Protein AF-A0A9W8ZJC2-F1 (afdb_monomer_lite)

Foldseek 3Di:
DCPCVDDPPDDPLVVLLVVVCVVCPPPPDDDDPPCLVCVLSVCVNVVPAAAEAEDDDQQVQLVVCCVVVVDDSVRSSCVVVVSVVVCVVRPDPPRYDYHHLVVAQPVVCVSVVHDRDPDGGDDPDDPVNVVVVVVVVVVVVVVVVVVVVVVVVVVVVVVVVPDDD

Radius of gyration: 24.61 Å; chains: 1; bounding box: 52×45×77 Å

pLDDT: mean 88.49, std 11.76, range [38.16, 98.19]

InterPro domains:
  IPR027417 P-loop containing nucleoside triphosphate hydrolase [G3DSA:3.40.50.300] (7-69)
  IPR027417 P-loop containing nucleoside triphosphate hydrolase [G3DSA:3.40.50.300] (70-149)
  IPR027417 P-loop containing nucleoside triphosphate hydrolase [SSF52540] (20-135)
  IPR040632 Sulfotransferase, S. mansonii-type [PF17784] (20-67)
  IPR040632 Sulfotransferase, S. mansonii-type [PF17784] (76-130)

Sequence (165 aa):
MLTNWPSSATRDKVIVSCIIKQQLDGYVGATDVPVHRIVEELLDVSPNSKVICTLHDPKLWAKSMQVIAGYGRGTAIEHHDGHIEYLERVVPEGQLSFFDVKDGWEPLCKILGKEVPDLPFPRANDSKAMEELAQKIVVKRLKRWGVIVAGLAVGIALFLRTSPI

Secondary structure (DSSP, 8-state):
--TTSPPGGG--HHHHHHHHHHHTTT-S---STTGGG-HHHHHHH-TT--EEEEE--HHHHHHHHHHHH---HHHHHHHHHHHHHHHHHHSPTTTEEEEEGGG-HHHHHHHHT-PPPSSPPP--S-HHHHHHHHHHHHHHHHHHHHHHHHHHHHHHHHHHHH---

Structure (mmCIF, N/CA/C/O backbone):
data_AF-A0A9W8ZJC2-F1
#
_entry.id   AF-A0A9W8ZJC2-F1
#
loop_
_atom_site.group_PDB
_atom_site.id
_atom_site.type_symbol
_atom_site.label_atom_id
_atom_site.label_alt_id
_atom_site.label_comp_id
_atom_site.label_asym_id
_atom_site.label_entity_id
_atom_site.label_seq_id
_atom_site.pdbx_PDB_ins_code
_atom_site.Cartn_x
_atom_site.Cartn_y
_atom_site.Cartn_z
_atom_site.occupancy
_atom_site.B_iso_or_equiv
_atom_site.auth_seq_id
_atom_site.auth_comp_id
_atom_site.auth_asym_id
_atom_site.auth_atom_id
_atom_site.pdbx_PDB_model_num
ATOM 1 N N . MET A 1 1 ? 10.896 14.591 -4.056 1.00 38.16 1 MET A N 1
ATOM 2 C CA . MET A 1 1 ? 9.855 15.600 -4.360 1.00 38.16 1 MET A CA 1
ATOM 3 C C . MET A 1 1 ? 8.555 15.369 -3.562 1.00 38.16 1 MET A C 1
ATOM 5 O O . MET A 1 1 ? 7.486 15.596 -4.093 1.00 38.16 1 MET A O 1
ATOM 9 N N . LEU A 1 2 ? 8.637 14.973 -2.277 1.00 42.97 2 LEU A N 1
ATOM 10 C CA . LEU A 1 2 ? 7.519 14.980 -1.301 1.00 42.97 2 LEU A CA 1
ATOM 11 C C . LEU A 1 2 ? 8.018 15.155 0.154 1.00 42.97 2 LEU A C 1
ATOM 13 O O . LEU A 1 2 ? 7.264 14.977 1.099 1.00 42.97 2 LEU A O 1
ATOM 17 N N . THR A 1 3 ? 9.296 15.484 0.364 1.00 46.03 3 THR A N 1
ATOM 18 C CA . THR A 1 3 ? 9.900 15.556 1.708 1.00 46.03 3 THR A CA 1
ATOM 19 C C . THR A 1 3 ? 9.348 16.699 2.564 1.00 46.03 3 THR A C 1
ATOM 21 O O . THR A 1 3 ? 9.472 16.637 3.777 1.00 46.03 3 THR A O 1
ATOM 24 N N . ASN A 1 4 ? 8.696 17.690 1.939 1.00 52.38 4 ASN A N 1
ATOM 25 C CA . ASN A 1 4 ? 8.120 18.873 2.588 1.00 52.38 4 ASN A CA 1
ATOM 26 C C . ASN A 1 4 ? 6.640 19.089 2.206 1.00 52.38 4 ASN A C 1
ATOM 28 O O . ASN A 1 4 ? 6.199 20.226 2.055 1.00 52.38 4 ASN A O 1
ATOM 32 N N . TRP A 1 5 ? 5.884 18.015 1.976 1.00 52.44 5 TRP A N 1
ATOM 33 C CA . TRP A 1 5 ? 4.460 18.098 1.643 1.00 52.44 5 TRP A CA 1
ATOM 34 C C . TRP A 1 5 ? 3.591 18.131 2.911 1.00 52.44 5 TRP A C 1
ATOM 36 O O . TRP A 1 5 ? 3.567 17.144 3.641 1.00 52.44 5 TRP A O 1
ATOM 46 N N . PRO A 1 6 ? 2.816 19.211 3.114 1.00 52.47 6 PRO A N 1
ATOM 47 C CA . PRO A 1 6 ? 3.234 20.474 3.727 1.00 52.47 6 PRO A CA 1
ATOM 48 C C . PRO A 1 6 ? 3.456 20.389 5.254 1.00 52.47 6 PRO A C 1
ATOM 50 O O . PRO A 1 6 ? 2.863 19.570 5.953 1.00 52.47 6 PRO A O 1
ATOM 53 N N . SER A 1 7 ? 4.294 21.291 5.781 1.00 54.41 7 SER A N 1
ATOM 54 C CA . SER A 1 7 ? 4.608 21.420 7.210 1.00 54.41 7 SER A CA 1
ATOM 55 C C . SER A 1 7 ? 3.407 21.882 8.052 1.00 54.41 7 SER A C 1
ATOM 57 O O . SER A 1 7 ? 2.542 22.635 7.609 1.00 54.41 7 SER A O 1
ATOM 59 N N . SER A 1 8 ? 3.368 21.436 9.309 1.00 54.38 8 SER A N 1
ATOM 60 C CA . SER A 1 8 ? 2.259 21.578 10.268 1.00 54.38 8 SER A CA 1
ATOM 61 C C . SER A 1 8 ? 1.864 23.013 10.655 1.00 54.38 8 SER A C 1
ATOM 63 O O . SER A 1 8 ? 0.860 23.193 11.339 1.00 54.38 8 SER A O 1
ATOM 65 N N . ALA A 1 9 ? 2.604 24.038 10.228 1.00 53.94 9 ALA A N 1
ATOM 66 C CA . ALA A 1 9 ? 2.472 25.398 10.753 1.00 53.94 9 ALA A CA 1
ATOM 67 C C . ALA A 1 9 ? 1.432 26.285 10.035 1.00 53.94 9 ALA A C 1
ATOM 69 O O . ALA A 1 9 ? 1.175 27.401 10.480 1.00 53.94 9 ALA A O 1
ATOM 70 N N . THR A 1 10 ? 0.816 25.837 8.934 1.00 54.31 10 THR A N 1
ATOM 71 C CA . THR A 1 10 ? -0.219 26.624 8.222 1.00 54.31 10 THR A CA 1
ATOM 72 C C . THR A 1 10 ? -1.205 25.701 7.503 1.00 54.31 10 THR A C 1
ATOM 74 O O . THR A 1 10 ? -1.382 25.743 6.289 1.00 54.31 10 THR A O 1
ATOM 77 N N . ARG A 1 11 ? -1.785 24.757 8.249 1.00 64.75 11 ARG A N 1
ATOM 78 C CA . ARG A 1 11 ? -2.695 23.749 7.704 1.00 64.75 11 ARG A CA 1
ATOM 79 C C . ARG A 1 11 ? -4.106 24.333 7.614 1.00 64.75 11 ARG A C 1
ATOM 81 O O . ARG A 1 11 ? -4.843 24.301 8.596 1.00 64.75 11 ARG A O 1
ATOM 88 N N . ASP A 1 12 ? -4.526 24.762 6.429 1.00 72.81 12 ASP A N 1
ATOM 89 C CA . ASP A 1 12 ? -5.958 24.854 6.137 1.00 72.81 12 ASP A CA 1
ATOM 90 C C . ASP A 1 12 ? -6.488 23.425 5.990 1.00 72.81 12 ASP A C 1
ATOM 92 O O . ASP A 1 12 ? -6.598 22.880 4.889 1.00 72.81 12 ASP A O 1
ATOM 96 N N . LYS A 1 13 ? -6.788 22.780 7.129 1.00 76.75 13 LYS A N 1
ATOM 97 C CA . LYS A 1 13 ? -7.372 21.427 7.192 1.00 76.75 13 LYS A CA 1
ATOM 98 C C . LYS A 1 13 ? -8.567 21.283 6.247 1.00 76.75 13 LYS A C 1
ATOM 100 O O . LYS A 1 13 ? -8.783 20.210 5.690 1.00 76.75 13 LYS A O 1
ATOM 105 N N . VAL A 1 14 ? -9.295 22.378 6.031 1.00 82.69 14 VAL A N 1
ATOM 106 C CA . VAL A 1 14 ? -10.407 22.486 5.082 1.00 82.69 14 VAL A CA 1
ATOM 107 C C . VAL A 1 14 ? -9.965 22.197 3.644 1.00 82.69 14 VAL A C 1
ATOM 109 O O . VAL A 1 14 ? -10.593 21.376 2.981 1.00 82.69 14 VAL A O 1
ATOM 112 N N . ILE A 1 15 ? -8.876 22.812 3.165 1.00 86.19 15 ILE A N 1
ATOM 113 C CA . ILE A 1 15 ? -8.374 22.619 1.795 1.00 86.19 15 ILE A CA 1
ATOM 114 C C . ILE A 1 15 ? -7.887 21.183 1.611 1.00 86.19 15 ILE A C 1
ATOM 116 O O . ILE A 1 15 ? -8.274 20.526 0.647 1.00 86.19 15 ILE A O 1
ATOM 120 N N . VAL A 1 16 ? -7.089 20.670 2.553 1.00 85.81 16 VAL A N 1
ATOM 121 C CA . VAL A 1 16 ? -6.566 19.294 2.485 1.00 85.81 16 VAL A CA 1
ATOM 122 C C . VAL A 1 16 ? -7.708 18.281 2.473 1.00 85.81 16 VAL A C 1
ATOM 124 O O . VAL A 1 16 ? -7.748 17.412 1.606 1.00 85.81 16 VAL A O 1
ATOM 127 N N . SER A 1 17 ? -8.684 18.442 3.367 1.00 89.75 17 SER A N 1
ATOM 128 C CA . SER A 1 17 ? -9.867 17.578 3.413 1.00 89.75 17 SER A CA 1
ATOM 129 C C . SER A 1 17 ? -10.681 17.651 2.122 1.00 89.75 17 SER A C 1
ATOM 131 O O . SER A 1 17 ? -11.174 16.630 1.655 1.00 89.75 17 SER A O 1
ATOM 133 N N . CYS A 1 18 ? -10.818 18.841 1.529 1.00 91.06 18 CYS A N 1
ATOM 134 C CA . CYS A 1 18 ? -11.511 19.028 0.255 1.00 91.06 18 CYS A CA 1
ATOM 135 C C . CYS A 1 18 ? -10.802 18.276 -0.879 1.00 91.06 18 CYS A C 1
ATOM 137 O O . CYS A 1 18 ? -11.441 17.513 -1.598 1.00 91.06 18 CYS A O 1
ATOM 139 N N . ILE A 1 19 ? -9.476 18.416 -0.980 1.00 91.75 19 ILE A N 1
ATOM 140 C CA . ILE A 1 19 ? -8.668 17.715 -1.983 1.00 91.75 19 ILE A CA 1
ATOM 141 C C . ILE A 1 19 ? -8.770 16.202 -1.789 1.00 91.75 19 ILE A C 1
ATOM 143 O O . ILE A 1 19 ? -9.022 15.493 -2.756 1.00 91.75 19 ILE A O 1
ATOM 147 N N . ILE A 1 20 ? -8.623 15.699 -0.560 1.00 92.88 20 ILE A N 1
ATOM 148 C CA . ILE A 1 20 ? -8.729 14.261 -0.271 1.00 92.88 20 ILE A CA 1
ATOM 149 C C . ILE A 1 20 ? -10.102 13.731 -0.690 1.00 92.88 20 ILE A C 1
ATOM 151 O O . ILE A 1 20 ? -10.171 12.751 -1.427 1.00 92.88 20 ILE A O 1
ATOM 155 N N . LYS A 1 21 ? -11.187 14.403 -0.282 1.00 93.44 21 LYS A N 1
ATOM 156 C CA . LYS A 1 21 ? -12.557 14.019 -0.656 1.00 93.44 21 LYS A CA 1
ATOM 157 C C . LYS A 1 21 ? -12.756 14.028 -2.167 1.00 93.44 21 LYS A C 1
ATOM 159 O O . LYS A 1 21 ? -13.348 13.101 -2.694 1.00 93.44 21 LYS A O 1
ATOM 164 N N . GLN A 1 22 ? -12.244 15.043 -2.858 1.00 95.88 22 GLN A N 1
ATOM 165 C CA . GLN A 1 22 ? -12.361 15.151 -4.308 1.00 95.88 22 GLN A CA 1
ATOM 166 C C . GLN A 1 22 ? -11.563 14.062 -5.040 1.00 95.88 22 GLN A C 1
ATOM 168 O O . GLN A 1 22 ? -12.047 13.511 -6.021 1.00 95.88 22 GLN A O 1
ATOM 173 N N . GLN A 1 23 ? -10.337 13.765 -4.600 1.00 94.81 23 GLN A N 1
ATOM 174 C CA . GLN A 1 23 ? -9.471 12.782 -5.262 1.00 94.81 23 GLN A CA 1
ATOM 175 C C . GLN A 1 23 ? -9.906 11.338 -5.000 1.00 94.81 23 GLN A C 1
ATOM 177 O O . GLN A 1 23 ? -9.666 10.472 -5.838 1.00 94.81 23 GLN A O 1
ATOM 182 N N . LEU A 1 24 ? -10.530 11.079 -3.850 1.00 94.81 24 LEU A N 1
ATOM 183 C CA . LEU A 1 24 ? -11.005 9.753 -3.454 1.00 94.81 24 LEU A CA 1
ATOM 184 C C . LEU A 1 24 ? -12.517 9.572 -3.647 1.00 94.81 24 LEU A C 1
ATOM 186 O O . LEU A 1 24 ? -13.065 8.562 -3.208 1.00 94.81 24 LEU A O 1
ATOM 190 N N . ASP A 1 25 ? -13.191 10.510 -4.317 1.00 95.62 25 ASP A N 1
ATOM 191 C CA . ASP A 1 25 ? -14.619 10.389 -4.605 1.00 95.62 25 ASP A CA 1
ATOM 192 C C . ASP A 1 25 ? -14.906 9.121 -5.426 1.00 95.62 25 ASP A C 1
ATOM 194 O O . ASP A 1 25 ? -14.236 8.827 -6.417 1.00 95.62 25 ASP A O 1
ATOM 198 N N . GLY A 1 26 ? -15.881 8.332 -4.971 1.00 96.38 26 GLY A N 1
ATOM 199 C CA . GLY A 1 26 ? -16.233 7.038 -5.564 1.00 96.38 26 GLY A CA 1
ATOM 200 C C . GLY A 1 26 ? -15.303 5.862 -5.223 1.00 96.38 26 GLY A C 1
ATOM 201 O O . GLY A 1 26 ? -15.621 4.729 -5.589 1.00 96.38 26 GLY A O 1
ATOM 202 N N . TYR A 1 27 ? -14.196 6.074 -4.505 1.00 96.62 27 TYR A N 1
ATOM 203 C CA . TYR A 1 27 ? -13.309 4.992 -4.067 1.00 96.62 27 TYR A CA 1
ATOM 204 C C . TYR A 1 27 ? -13.730 4.432 -2.702 1.00 96.62 27 TYR A C 1
ATOM 206 O O . TYR A 1 27 ? -14.124 5.161 -1.796 1.00 96.62 27 TYR A O 1
ATOM 214 N N . VAL A 1 28 ? -13.599 3.113 -2.537 1.00 95.00 28 VAL A N 1
ATOM 215 C CA . VAL A 1 28 ? -13.913 2.390 -1.283 1.00 95.00 28 VAL A CA 1
ATOM 216 C C . VAL A 1 28 ? -12.665 1.964 -0.501 1.00 95.00 28 VAL A C 1
ATOM 218 O O . VAL A 1 28 ? -12.767 1.352 0.559 1.00 95.00 28 VAL A O 1
ATOM 221 N N . GLY A 1 29 ? -11.483 2.270 -1.033 1.00 95.00 29 GLY A N 1
ATOM 222 C CA . GLY A 1 29 ? -10.188 1.964 -0.442 1.00 95.00 29 GLY A CA 1
ATOM 223 C C . GLY A 1 29 ? -9.066 2.645 -1.221 1.00 95.00 29 GLY A C 1
ATOM 224 O O . GLY A 1 29 ? -9.241 3.004 -2.387 1.00 95.00 29 GLY A O 1
ATOM 225 N N . ALA A 1 30 ? -7.922 2.834 -0.570 1.00 95.06 30 ALA A N 1
ATOM 226 C CA . ALA A 1 30 ? -6.759 3.492 -1.147 1.00 95.06 30 ALA A CA 1
ATOM 227 C C . ALA A 1 30 ? -5.472 2.868 -0.585 1.00 95.06 30 ALA A C 1
ATOM 229 O O . ALA A 1 30 ? -5.413 2.512 0.590 1.00 95.06 30 ALA A O 1
ATOM 230 N N . THR A 1 31 ? -4.450 2.713 -1.425 1.00 94.69 31 THR A N 1
ATOM 231 C CA . THR A 1 31 ? -3.186 2.041 -1.084 1.00 94.69 31 THR A CA 1
ATOM 232 C C . THR A 1 31 ? -2.000 2.781 -1.696 1.00 94.69 31 THR A C 1
ATOM 234 O O . THR A 1 31 ? -2.183 3.584 -2.609 1.00 94.69 31 THR A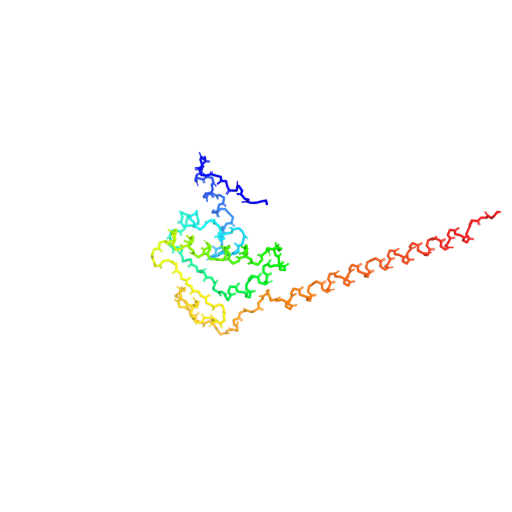 O 1
ATOM 237 N N . ASP A 1 32 ? -0.788 2.432 -1.257 1.00 91.56 32 ASP A N 1
ATOM 238 C CA . ASP A 1 32 ? 0.486 2.886 -1.836 1.00 91.56 32 ASP A CA 1
ATOM 239 C C . ASP A 1 32 ? 0.800 4.387 -1.617 1.00 91.56 32 ASP A C 1
ATOM 241 O O . ASP A 1 32 ? 0.150 5.108 -0.851 1.00 91.56 32 ASP A O 1
ATOM 245 N N . VAL A 1 33 ? 1.899 4.863 -2.199 1.00 87.38 33 VAL A N 1
ATOM 246 C CA . VAL A 1 33 ? 2.279 6.274 -2.285 1.00 87.38 33 VAL A CA 1
ATOM 247 C C . VAL A 1 33 ? 1.234 7.052 -3.112 1.00 87.38 33 VAL A C 1
ATOM 249 O O . VAL A 1 33 ? 0.842 6.595 -4.182 1.00 87.38 33 VAL A O 1
ATOM 252 N N . PRO A 1 34 ? 0.790 8.249 -2.679 1.00 88.25 34 PRO A N 1
ATOM 253 C CA . PRO A 1 34 ? 1.154 8.962 -1.449 1.00 88.25 34 PRO A CA 1
ATOM 254 C C . PRO A 1 34 ? 0.286 8.618 -0.218 1.00 88.25 34 PRO A C 1
ATOM 256 O O . PRO A 1 34 ? 0.631 9.033 0.885 1.00 88.25 34 PRO A O 1
ATOM 259 N N . VAL A 1 35 ? -0.811 7.876 -0.388 1.00 90.31 35 VAL A N 1
ATOM 260 C CA . VAL A 1 35 ? -1.901 7.675 0.592 1.00 90.31 35 VAL A CA 1
ATOM 261 C C . VAL A 1 35 ? -1.418 7.122 1.936 1.00 90.31 35 VAL A C 1
ATOM 263 O O . VAL A 1 35 ? -1.832 7.621 2.979 1.00 90.31 35 VAL A O 1
ATOM 266 N N . HIS A 1 36 ? -0.487 6.163 1.939 1.00 91.44 36 HIS A N 1
ATOM 267 C CA . HIS A 1 36 ? 0.049 5.586 3.185 1.00 91.44 36 HIS A CA 1
ATOM 268 C C . HIS A 1 36 ? 0.726 6.614 4.121 1.00 91.44 36 HIS A C 1
ATOM 270 O O . HIS A 1 36 ? 0.966 6.303 5.282 1.00 91.44 36 HIS A O 1
ATOM 276 N N . ARG A 1 37 ? 1.048 7.831 3.653 1.00 89.88 37 ARG A N 1
ATOM 277 C CA . ARG A 1 37 ? 1.688 8.885 4.470 1.00 89.88 37 ARG A CA 1
ATOM 278 C C . ARG A 1 37 ? 0.727 9.913 5.060 1.00 89.88 37 ARG A C 1
ATOM 280 O O . ARG A 1 37 ? 1.187 10.781 5.789 1.00 89.88 37 ARG A O 1
ATOM 287 N N . ILE A 1 38 ? -0.556 9.856 4.714 1.00 91.56 38 ILE A N 1
ATOM 288 C CA . ILE A 1 38 ? -1.570 10.849 5.112 1.00 91.56 38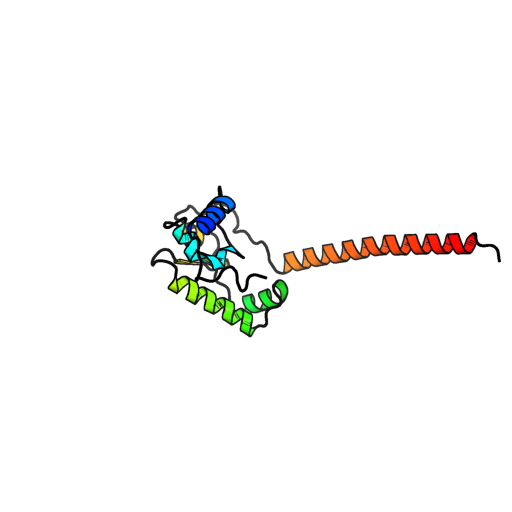 ILE A CA 1
ATOM 289 C C . ILE A 1 38 ? -2.730 10.185 5.866 1.00 91.56 38 ILE A C 1
ATOM 291 O O . ILE A 1 38 ? -3.895 10.526 5.680 1.00 91.56 38 ILE A O 1
ATOM 295 N N . VAL A 1 39 ? -2.418 9.164 6.671 1.00 94.50 39 VAL A N 1
ATOM 296 C CA . VAL A 1 39 ? -3.425 8.331 7.350 1.00 94.50 39 VAL A CA 1
ATOM 297 C C . VAL A 1 39 ? -4.241 9.150 8.347 1.00 94.50 39 VAL A C 1
ATOM 299 O O . VAL A 1 39 ? -5.452 8.974 8.422 1.00 94.50 39 VAL A O 1
ATOM 302 N N . GLU A 1 40 ? -3.611 10.094 9.044 1.00 93.19 40 GLU A N 1
ATOM 303 C CA . GLU A 1 40 ? -4.299 11.029 9.942 1.00 93.19 40 GLU A CA 1
ATOM 304 C C . GLU A 1 40 ? -5.355 11.856 9.201 1.00 93.19 40 GLU A C 1
ATOM 306 O O . GLU A 1 40 ? -6.512 11.903 9.609 1.00 93.19 40 GLU A O 1
ATOM 311 N N . GLU A 1 41 ? -4.992 12.468 8.073 1.00 92.19 41 GLU A N 1
ATOM 312 C CA . GLU A 1 41 ? -5.923 13.270 7.281 1.00 92.19 41 GLU A CA 1
ATOM 313 C C . GLU A 1 41 ? -7.033 12.420 6.644 1.00 92.19 41 GLU A C 1
ATOM 315 O O . GLU A 1 41 ? -8.162 12.886 6.480 1.00 92.19 41 GLU A O 1
ATOM 320 N N . LEU A 1 42 ? -6.735 11.165 6.297 1.00 94.38 42 LEU A N 1
ATOM 321 C CA . LEU A 1 42 ? -7.736 10.216 5.809 1.00 94.38 42 LEU A CA 1
ATOM 322 C C . LEU A 1 42 ? -8.736 9.838 6.903 1.00 94.38 42 LEU A C 1
ATOM 324 O O . LEU A 1 42 ? -9.930 9.753 6.618 1.00 94.38 42 LEU A O 1
ATOM 328 N N . LEU A 1 43 ? -8.279 9.653 8.142 1.00 94.50 43 LEU A N 1
ATOM 329 C CA . LEU A 1 43 ? -9.143 9.379 9.289 1.00 94.50 43 LEU A CA 1
ATOM 330 C C . LEU A 1 43 ? -9.948 10.616 9.716 1.00 94.50 43 LEU A C 1
ATOM 332 O O . LEU A 1 43 ? -11.110 10.466 10.082 1.00 94.50 43 LEU A O 1
ATOM 336 N N . ASP A 1 44 ? -9.407 11.830 9.568 1.00 92.31 44 ASP A N 1
ATOM 337 C CA . ASP A 1 44 ? -10.166 13.081 9.746 1.00 92.31 44 ASP A CA 1
ATOM 338 C C . ASP A 1 44 ? -11.357 13.156 8.760 1.00 92.31 44 ASP A C 1
ATOM 340 O O . ASP A 1 44 ? -12.447 13.619 9.106 1.00 92.31 44 ASP A O 1
ATOM 344 N N . VAL A 1 45 ? -11.166 12.696 7.517 1.00 93.12 45 VAL A N 1
ATOM 345 C CA . VAL A 1 45 ? -12.192 12.714 6.458 1.00 93.12 45 VAL A CA 1
ATOM 346 C C . VAL A 1 45 ? -13.147 11.519 6.532 1.00 93.12 45 VAL A C 1
ATOM 348 O O . VAL A 1 45 ? -14.329 11.674 6.215 1.00 93.12 45 VAL A O 1
ATOM 351 N N . SER A 1 46 ? -12.656 10.345 6.931 1.00 94.31 46 SER A N 1
ATOM 352 C CA . SER A 1 46 ? -13.415 9.093 7.002 1.00 94.31 46 SER A CA 1
ATOM 353 C C . SER A 1 46 ? -13.138 8.341 8.317 1.00 94.31 46 SER A C 1
ATOM 355 O O . SER A 1 46 ? -12.451 7.310 8.314 1.00 94.31 46 SER A O 1
ATOM 357 N N . PRO A 1 47 ? -13.714 8.806 9.447 1.00 95.00 47 PRO A N 1
ATOM 358 C CA . PRO A 1 47 ? -13.360 8.337 10.793 1.00 95.00 47 PRO A CA 1
ATOM 359 C C . PRO A 1 47 ? -13.674 6.871 11.084 1.00 95.00 47 PRO A C 1
ATOM 361 O O . PRO A 1 47 ? -13.152 6.320 12.042 1.00 95.00 47 PRO A O 1
ATOM 364 N N . ASN A 1 48 ? -14.537 6.237 10.288 1.00 94.56 48 ASN A N 1
ATOM 365 C CA . ASN A 1 48 ? -14.951 4.841 10.476 1.00 94.56 48 ASN A CA 1
ATOM 366 C C . ASN A 1 48 ? -14.153 3.854 9.607 1.00 94.56 48 ASN A C 1
ATOM 368 O O . ASN A 1 48 ? -14.500 2.673 9.536 1.00 94.56 48 ASN A O 1
ATOM 372 N N . SER A 1 49 ? -13.128 4.330 8.896 1.00 96.06 49 SER A N 1
ATOM 373 C CA . SER A 1 49 ? -12.327 3.487 8.007 1.00 96.06 49 SER A CA 1
ATOM 374 C C . SER A 1 49 ? -11.466 2.505 8.796 1.00 96.06 49 SER A C 1
ATOM 376 O O . SER A 1 49 ? -10.964 2.814 9.873 1.00 96.06 49 SER A O 1
ATOM 378 N N . LYS A 1 50 ? -11.254 1.316 8.227 1.00 97.12 50 LYS A N 1
ATOM 379 C CA . LYS A 1 50 ? -10.236 0.376 8.705 1.00 97.12 50 LYS A CA 1
ATOM 380 C C . LYS A 1 50 ? -8.904 0.706 8.044 1.00 97.12 50 LYS A C 1
ATOM 382 O O . LYS A 1 50 ? -8.869 0.962 6.841 1.00 97.12 50 LYS A O 1
ATOM 387 N N . VAL A 1 51 ? -7.820 0.647 8.807 1.00 98.06 51 VAL A N 1
ATOM 388 C CA . VAL A 1 51 ? -6.452 0.788 8.304 1.00 98.06 51 VAL A CA 1
ATOM 389 C C . VAL A 1 51 ? -5.803 -0.589 8.313 1.00 98.06 51 VAL A C 1
ATOM 391 O O . VAL A 1 51 ? -5.673 -1.218 9.360 1.00 98.06 51 VAL A O 1
ATOM 394 N N . ILE A 1 52 ? -5.411 -1.073 7.136 1.00 97.94 52 ILE A N 1
ATOM 395 C CA . ILE A 1 52 ? -4.787 -2.389 6.978 1.00 97.94 52 ILE A CA 1
ATOM 396 C C . ILE A 1 52 ? -3.330 -2.186 6.572 1.00 97.94 52 ILE A C 1
ATOM 398 O O . ILE A 1 52 ? -3.052 -1.660 5.496 1.00 97.94 52 ILE A O 1
ATOM 402 N N . CYS A 1 53 ? -2.402 -2.609 7.428 1.00 96.81 53 CYS A N 1
ATOM 403 C CA . CYS A 1 53 ? -0.975 -2.619 7.137 1.00 96.81 53 CYS A CA 1
ATOM 404 C C . CYS A 1 53 ? -0.575 -3.996 6.593 1.00 96.81 53 CYS A C 1
ATOM 406 O O . CYS A 1 53 ? -0.697 -5.013 7.281 1.00 96.81 53 CYS A O 1
ATOM 408 N N . THR A 1 54 ? -0.112 -4.039 5.344 1.00 94.69 54 THR A N 1
ATOM 409 C CA . THR A 1 54 ? 0.386 -5.275 4.733 1.00 94.69 54 THR A CA 1
ATOM 410 C C . THR A 1 54 ? 1.793 -5.586 5.228 1.00 94.69 54 THR A C 1
ATOM 412 O O . THR A 1 54 ? 2.706 -4.782 5.028 1.0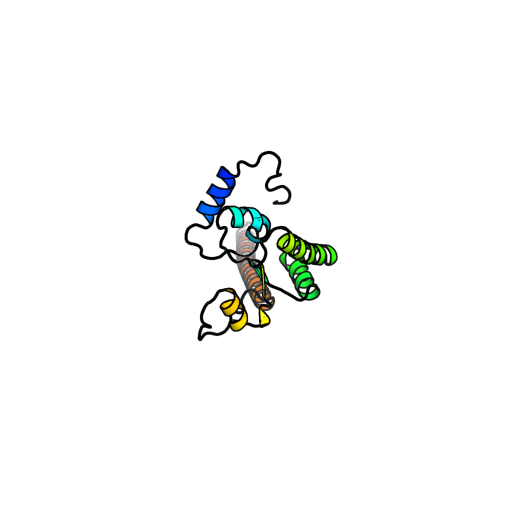0 94.69 54 THR A O 1
ATOM 415 N N . LEU A 1 55 ? 1.977 -6.760 5.826 1.00 89.75 55 LEU A N 1
ATOM 416 C CA . LEU A 1 55 ? 3.263 -7.213 6.340 1.00 89.75 55 LEU A CA 1
ATOM 417 C C . LEU A 1 55 ? 4.076 -7.937 5.265 1.00 89.75 55 LEU A C 1
ATOM 419 O O . LEU A 1 55 ? 3.552 -8.699 4.451 1.00 89.75 55 LEU A O 1
ATOM 423 N N . HIS A 1 56 ? 5.389 -7.728 5.308 1.00 83.56 56 HIS A N 1
ATOM 424 C CA . HIS A 1 56 ? 6.368 -8.453 4.510 1.00 83.56 56 HIS A CA 1
ATOM 425 C C . HIS A 1 56 ? 7.605 -8.760 5.353 1.00 83.56 56 HIS A C 1
ATOM 427 O O . HIS A 1 56 ? 7.907 -8.052 6.307 1.00 83.56 56 HIS A O 1
ATOM 433 N N . ASP A 1 57 ? 8.366 -9.787 4.963 1.00 87.88 57 ASP A N 1
ATOM 434 C CA . ASP A 1 57 ? 9.710 -9.966 5.514 1.00 87.88 57 ASP A CA 1
ATOM 435 C C . ASP A 1 57 ? 10.540 -8.692 5.231 1.00 87.88 57 ASP A C 1
ATOM 437 O O . ASP A 1 57 ? 10.716 -8.339 4.053 1.00 87.88 57 ASP A O 1
ATOM 441 N N . PRO A 1 58 ? 11.071 -8.005 6.263 1.00 87.12 58 PRO A N 1
ATOM 442 C CA . PRO A 1 58 ? 11.721 -6.707 6.082 1.00 87.12 58 PRO A CA 1
ATOM 443 C C . PRO A 1 58 ? 12.935 -6.768 5.152 1.00 87.12 58 PRO A C 1
ATOM 445 O O . PRO A 1 58 ? 13.222 -5.819 4.420 1.00 87.12 58 PRO A O 1
ATOM 448 N N . LYS A 1 59 ? 13.654 -7.899 5.124 1.00 87.88 59 LYS A N 1
ATOM 449 C CA . LYS A 1 59 ? 14.840 -8.070 4.273 1.00 87.88 59 LYS A CA 1
ATOM 450 C C . LYS A 1 59 ? 14.442 -8.239 2.810 1.00 87.88 59 LYS A C 1
ATOM 452 O O . LYS A 1 59 ? 15.099 -7.667 1.935 1.00 87.88 59 LYS A O 1
ATOM 457 N N . LEU A 1 60 ? 13.391 -9.010 2.534 1.00 87.81 60 LEU A N 1
ATOM 458 C CA . LEU A 1 60 ? 12.842 -9.169 1.188 1.00 87.81 60 LEU A CA 1
ATOM 459 C C . LEU A 1 60 ? 12.260 -7.855 0.672 1.00 87.81 60 LEU A C 1
ATOM 461 O O . LEU A 1 60 ? 12.546 -7.468 -0.462 1.00 87.81 60 LEU A O 1
ATOM 465 N N . TRP A 1 61 ? 11.516 -7.136 1.510 1.00 88.12 61 TRP A N 1
ATOM 466 C CA . TRP A 1 61 ? 10.977 -5.832 1.146 1.00 88.12 61 TRP A CA 1
ATOM 467 C C . TRP A 1 61 ? 12.102 -4.812 0.893 1.00 88.12 61 TRP A C 1
ATOM 469 O O . TRP A 1 61 ? 12.107 -4.161 -0.151 1.00 88.12 61 TRP A O 1
ATOM 479 N N . ALA A 1 62 ? 13.146 -4.768 1.731 1.00 90.06 62 ALA A N 1
ATOM 480 C CA . ALA A 1 62 ? 14.303 -3.894 1.515 1.00 90.06 62 ALA A CA 1
ATOM 481 C C . ALA A 1 62 ? 15.059 -4.205 0.211 1.00 90.06 62 ALA A C 1
ATOM 483 O O . ALA A 1 62 ? 15.522 -3.292 -0.475 1.00 90.06 62 ALA A O 1
ATOM 484 N N . LYS A 1 63 ? 15.170 -5.488 -0.163 1.00 89.44 63 LYS A N 1
ATOM 485 C CA . LYS A 1 63 ? 15.735 -5.899 -1.459 1.00 89.44 63 LYS A CA 1
ATOM 486 C C . LYS A 1 63 ? 14.875 -5.407 -2.627 1.00 89.44 63 LYS A C 1
ATOM 488 O O . LYS A 1 63 ? 15.426 -4.963 -3.628 1.00 89.44 63 LYS A O 1
ATOM 493 N N . SER A 1 64 ? 13.551 -5.467 -2.504 1.00 87.25 64 SER A N 1
ATOM 494 C CA . SER A 1 64 ? 12.632 -4.945 -3.523 1.00 87.25 64 SER A CA 1
ATOM 495 C C . SER A 1 64 ? 12.759 -3.424 -3.672 1.00 87.25 64 SER A C 1
ATOM 497 O O . SER A 1 64 ? 12.952 -2.914 -4.775 1.00 87.25 64 SER A O 1
ATOM 499 N N . MET A 1 65 ? 12.768 -2.694 -2.553 1.00 88.44 65 MET A N 1
ATOM 500 C CA . MET A 1 65 ? 12.867 -1.231 -2.537 1.00 88.44 65 MET A CA 1
ATOM 501 C C . MET A 1 65 ? 14.194 -0.697 -3.082 1.00 88.44 65 MET A C 1
ATOM 503 O O . MET A 1 65 ? 14.217 0.384 -3.667 1.00 88.44 65 MET A O 1
ATOM 507 N N . GLN A 1 66 ? 15.287 -1.456 -2.965 1.00 88.25 66 GLN A N 1
ATOM 508 C CA . GLN A 1 66 ? 16.543 -1.133 -3.655 1.00 88.25 66 GLN A CA 1
ATOM 509 C C . GLN A 1 66 ? 16.361 -1.059 -5.170 1.00 88.25 66 GLN A C 1
ATOM 511 O O . GLN A 1 66 ? 16.900 -0.162 -5.810 1.00 88.25 66 GLN A O 1
ATOM 516 N N . VAL A 1 67 ? 15.596 -1.989 -5.742 1.00 83.44 67 VAL A N 1
ATOM 517 C CA . VAL A 1 67 ? 15.385 -2.068 -7.191 1.00 83.44 67 VAL A CA 1
ATOM 518 C C . VAL A 1 67 ? 14.356 -1.037 -7.649 1.00 83.44 67 VAL A C 1
ATOM 520 O O . VAL A 1 67 ? 14.574 -0.363 -8.651 1.00 83.44 67 VAL A O 1
ATOM 523 N N . ILE A 1 68 ? 13.244 -0.907 -6.923 1.00 82.12 68 ILE A N 1
ATOM 524 C CA . ILE A 1 68 ? 12.104 -0.079 -7.344 1.00 82.12 68 ILE A CA 1
ATOM 525 C C . ILE A 1 68 ? 12.327 1.404 -7.023 1.00 82.12 68 ILE A C 1
ATOM 527 O O . ILE A 1 68 ? 12.026 2.264 -7.846 1.00 82.12 68 ILE A O 1
ATOM 531 N N . ALA A 1 69 ? 12.853 1.709 -5.835 1.00 82.56 69 ALA A N 1
ATOM 532 C CA . ALA A 1 69 ? 12.949 3.072 -5.309 1.00 82.56 69 ALA A CA 1
ATOM 533 C C . ALA A 1 69 ? 14.394 3.570 -5.128 1.00 82.56 69 ALA A C 1
ATOM 535 O O . ALA A 1 69 ? 14.598 4.728 -4.766 1.00 82.56 69 ALA A O 1
ATOM 536 N N . GLY A 1 70 ? 15.400 2.719 -5.361 1.00 84.75 70 GLY A N 1
ATOM 537 C CA . GLY A 1 70 ? 16.812 3.084 -5.215 1.00 84.75 70 GLY A CA 1
ATOM 538 C C . GLY A 1 70 ? 17.255 3.310 -3.766 1.00 84.75 70 GLY A C 1
ATOM 539 O O . GLY A 1 70 ? 18.251 3.991 -3.530 1.00 84.75 70 GLY A O 1
ATOM 540 N N . TYR A 1 71 ? 16.519 2.788 -2.782 1.00 84.50 71 TYR A N 1
ATOM 541 C CA . TYR A 1 71 ? 16.848 2.977 -1.366 1.00 84.50 71 TYR A CA 1
ATOM 542 C C . TYR A 1 71 ? 18.052 2.138 -0.939 1.00 84.50 71 TYR A C 1
ATOM 544 O O . TYR A 1 71 ? 18.202 0.994 -1.358 1.00 84.50 71 TYR A O 1
ATOM 552 N N . GLY A 1 72 ? 18.883 2.666 -0.035 1.00 89.88 72 GLY A N 1
ATOM 553 C CA . GLY A 1 72 ? 19.862 1.851 0.686 1.00 89.88 72 GLY A CA 1
ATOM 554 C C . GLY A 1 72 ? 19.166 0.823 1.586 1.00 89.88 72 GLY A C 1
ATOM 555 O O . GLY A 1 72 ? 18.066 1.071 2.073 1.00 89.88 72 GLY A O 1
ATOM 556 N N . ARG A 1 73 ? 19.795 -0.337 1.838 1.00 86.38 73 ARG A N 1
ATOM 557 C CA . ARG A 1 73 ? 19.191 -1.412 2.659 1.00 86.38 73 ARG A CA 1
ATOM 558 C C . ARG A 1 73 ? 18.744 -0.934 4.043 1.00 8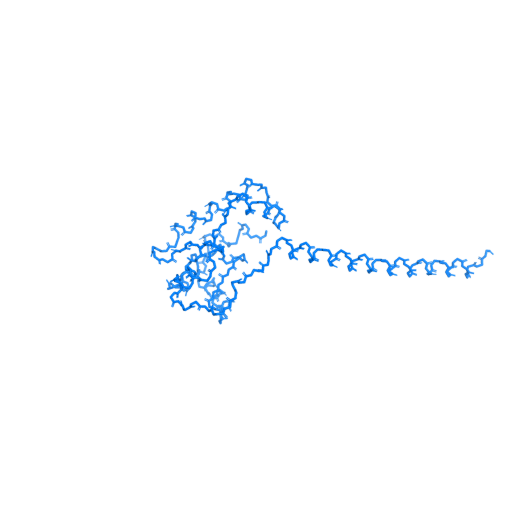6.38 73 ARG A C 1
ATOM 560 O O . ARG A 1 73 ? 17.630 -1.252 4.437 1.00 86.38 73 ARG A O 1
ATOM 567 N N . GLY A 1 74 ? 19.611 -0.207 4.752 1.00 87.69 74 GLY A N 1
ATOM 568 C CA . GLY A 1 74 ? 19.307 0.332 6.083 1.00 87.69 74 GLY A CA 1
ATOM 569 C C . GLY A 1 74 ? 18.144 1.317 6.026 1.00 87.69 74 GLY A C 1
ATOM 570 O O . GLY A 1 74 ? 17.138 1.101 6.684 1.00 87.69 74 GLY A O 1
ATOM 571 N N . THR A 1 75 ? 18.224 2.293 5.117 1.00 88.19 75 THR A N 1
ATOM 572 C CA . THR A 1 75 ? 17.160 3.280 4.882 1.00 88.19 75 THR A CA 1
ATOM 573 C C . THR A 1 75 ? 15.820 2.637 4.559 1.00 88.19 75 THR A C 1
ATOM 575 O O . THR A 1 75 ? 14.792 3.127 5.008 1.00 88.19 75 THR A O 1
ATOM 578 N N . ALA A 1 76 ? 15.804 1.552 3.780 1.00 87.44 76 ALA A N 1
ATOM 579 C CA . ALA A 1 76 ? 14.575 0.816 3.547 1.00 87.44 76 ALA A CA 1
ATOM 580 C C . ALA A 1 76 ? 14.035 0.289 4.885 1.00 87.44 76 ALA A C 1
ATOM 582 O O . ALA A 1 76 ? 12.934 0.669 5.262 1.00 87.44 76 ALA A O 1
ATOM 583 N N . ILE A 1 77 ? 14.797 -0.531 5.614 1.00 88.00 77 ILE A N 1
ATOM 584 C CA . ILE A 1 77 ? 14.343 -1.134 6.883 1.00 88.00 77 ILE A CA 1
ATOM 585 C C . ILE A 1 77 ? 13.827 -0.062 7.859 1.00 88.00 77 ILE A C 1
ATOM 587 O O . ILE A 1 77 ? 12.738 -0.212 8.395 1.00 88.00 77 ILE A O 1
ATOM 591 N N . GLU A 1 78 ? 14.528 1.066 7.984 1.00 89.00 78 GLU A N 1
ATOM 592 C CA . GLU A 1 78 ? 14.083 2.215 8.786 1.00 89.00 78 GLU A CA 1
ATOM 593 C C . GLU A 1 78 ? 12.720 2.769 8.340 1.00 89.00 78 GLU A C 1
ATOM 595 O O . GLU A 1 78 ? 11.875 3.078 9.175 1.00 89.00 78 GLU A O 1
ATOM 600 N N . HIS A 1 79 ? 12.470 2.880 7.030 1.00 86.94 79 HIS A N 1
ATOM 601 C CA . HIS A 1 79 ? 11.160 3.296 6.516 1.00 86.94 79 HIS A CA 1
ATOM 602 C C . HIS A 1 79 ? 10.062 2.275 6.817 1.00 86.94 79 HIS A C 1
ATOM 604 O O . HIS A 1 79 ? 8.926 2.677 7.050 1.00 86.94 79 HIS A O 1
ATOM 610 N N . HIS A 1 80 ? 10.374 0.980 6.769 1.00 89.44 80 HIS A N 1
ATOM 611 C CA . HIS A 1 80 ? 9.420 -0.077 7.095 1.00 89.44 80 HIS A CA 1
ATOM 612 C C . HIS A 1 80 ? 9.017 -0.004 8.570 1.00 89.44 80 HIS A C 1
ATOM 614 O O . HIS A 1 80 ? 7.835 0.151 8.875 1.00 89.44 80 HIS A O 1
ATOM 620 N N . ASP A 1 81 ? 10.000 -0.046 9.467 1.00 91.12 81 ASP A N 1
ATOM 621 C CA . ASP A 1 81 ? 9.764 -0.087 10.911 1.00 91.12 81 ASP A CA 1
ATOM 622 C C . ASP A 1 81 ? 9.137 1.229 11.393 1.00 91.12 81 ASP A C 1
ATOM 624 O O . ASP A 1 81 ? 8.105 1.227 12.063 1.00 91.12 81 ASP A O 1
ATOM 628 N N . GLY A 1 82 ? 9.662 2.368 10.929 1.00 92.56 82 GLY A N 1
ATOM 629 C CA . GLY A 1 82 ? 9.117 3.683 11.261 1.00 92.56 82 GLY A CA 1
ATOM 630 C C . GLY A 1 82 ? 7.696 3.914 10.734 1.00 92.56 82 GLY A C 1
ATOM 631 O O . GLY A 1 82 ? 6.946 4.698 11.319 1.00 92.56 82 GLY A O 1
ATOM 632 N N . HIS A 1 83 ? 7.286 3.240 9.652 1.00 93.19 83 HIS A N 1
ATOM 633 C CA . HIS A 1 83 ? 5.902 3.313 9.183 1.00 93.19 83 HIS A CA 1
ATOM 634 C C . HIS A 1 83 ? 4.949 2.545 10.102 1.00 93.19 83 HIS A C 1
ATOM 636 O O . HIS A 1 83 ? 3.867 3.051 10.390 1.00 93.19 83 HIS A O 1
ATOM 642 N N . ILE A 1 84 ? 5.351 1.374 10.604 1.00 94.31 84 ILE A N 1
ATOM 643 C CA . ILE A 1 84 ? 4.556 0.612 11.578 1.00 94.31 84 ILE A CA 1
ATOM 644 C C . ILE A 1 84 ? 4.385 1.429 12.863 1.00 94.31 84 ILE A C 1
ATOM 646 O O . ILE A 1 84 ? 3.253 1.660 13.283 1.00 94.31 84 ILE A O 1
ATOM 650 N N . GLU A 1 85 ? 5.476 1.973 13.408 1.00 95.06 85 GLU A N 1
ATOM 651 C CA . GLU A 1 85 ? 5.434 2.838 14.598 1.00 95.06 85 GLU A CA 1
ATOM 652 C C . GLU A 1 85 ? 4.568 4.093 14.387 1.00 95.06 85 GLU A C 1
ATOM 654 O O . GLU A 1 85 ? 3.878 4.561 15.295 1.00 95.06 85 GLU A O 1
ATOM 659 N N . TYR A 1 86 ? 4.600 4.674 13.182 1.00 95.25 86 TYR A N 1
ATOM 660 C CA . TYR A 1 86 ? 3.713 5.775 12.813 1.00 95.25 86 TYR A CA 1
ATOM 661 C C . TYR A 1 86 ? 2.244 5.353 12.878 1.00 95.25 86 TYR A C 1
ATOM 663 O O . TYR A 1 86 ? 1.456 6.055 13.509 1.00 95.25 86 TYR A O 1
ATOM 671 N N . LEU A 1 87 ? 1.880 4.222 12.266 1.00 96.56 87 LEU A N 1
ATOM 672 C CA . LEU A 1 87 ? 0.501 3.732 12.245 1.00 96.56 87 LEU A CA 1
ATOM 673 C C . LEU A 1 87 ? -0.012 3.427 13.653 1.00 96.56 87 LEU A C 1
ATOM 675 O O . LEU A 1 87 ? -1.104 3.865 14.000 1.00 96.56 87 LEU A O 1
ATOM 679 N N . GLU A 1 88 ? 0.781 2.745 14.476 1.00 95.75 88 GLU A N 1
ATOM 680 C CA . GLU A 1 88 ? 0.425 2.440 15.867 1.00 95.75 88 GLU A CA 1
ATOM 681 C C . GLU A 1 88 ? 0.199 3.703 16.707 1.00 95.75 88 GLU A C 1
ATOM 683 O O . GLU A 1 88 ? -0.625 3.704 17.619 1.00 95.75 88 GLU A O 1
ATOM 688 N N . ARG A 1 89 ? 0.899 4.798 16.392 1.00 95.69 89 ARG A N 1
ATOM 689 C CA . ARG A 1 89 ? 0.749 6.077 17.094 1.00 95.69 89 ARG A CA 1
ATOM 690 C C . ARG A 1 89 ? -0.510 6.844 16.692 1.00 95.69 89 ARG A C 1
ATOM 692 O O . ARG A 1 89 ? -1.073 7.545 17.530 1.00 95.69 89 ARG A O 1
ATOM 699 N N . VAL A 1 90 ? -0.887 6.808 15.415 1.00 94.50 90 VAL A N 1
ATOM 700 C CA . VAL A 1 90 ? -1.890 7.734 14.855 1.00 94.50 90 VAL A CA 1
ATOM 701 C C . VAL A 1 90 ? -3.243 7.092 14.575 1.00 94.50 90 VAL A C 1
ATOM 703 O O . VAL A 1 90 ? -4.242 7.802 14.485 1.00 94.50 90 VAL A O 1
ATOM 706 N N . VAL A 1 91 ? -3.295 5.769 14.417 1.00 97.19 91 VAL A N 1
ATOM 707 C CA . VAL A 1 91 ? -4.538 5.051 14.129 1.00 97.19 91 VAL A CA 1
ATOM 708 C C . VAL A 1 91 ? -5.245 4.712 15.446 1.00 97.19 91 VAL A C 1
ATOM 710 O O . VAL A 1 91 ? -4.624 4.120 16.329 1.00 97.19 91 VAL A O 1
ATOM 713 N N . PRO A 1 92 ? -6.543 5.035 15.596 1.00 96.31 92 PRO A N 1
ATOM 714 C CA . PRO A 1 92 ? -7.322 4.654 16.766 1.00 96.31 92 PRO A CA 1
ATOM 715 C C . PRO A 1 92 ? -7.310 3.145 17.030 1.00 96.31 92 PRO A C 1
ATOM 717 O O . PRO A 1 92 ? -7.320 2.319 16.109 1.00 96.31 92 PRO A O 1
ATOM 720 N N . GLU A 1 93 ? -7.359 2.782 18.311 1.00 93.69 93 GLU A N 1
ATOM 721 C CA . GLU A 1 93 ? -7.440 1.388 18.737 1.00 93.69 93 GLU A CA 1
ATOM 722 C C . GLU A 1 93 ? -8.640 0.681 18.078 1.00 93.69 93 GLU A C 1
ATOM 724 O O . GLU A 1 93 ? -9.738 1.229 17.966 1.00 93.69 93 GLU A O 1
ATOM 729 N N . GLY A 1 94 ? -8.422 -0.540 17.586 1.00 93.50 94 GLY A N 1
ATOM 730 C CA . GLY A 1 94 ? -9.445 -1.327 16.888 1.00 93.50 94 GLY A CA 1
ATOM 731 C C . GLY A 1 94 ? -9.662 -0.974 15.409 1.00 93.50 94 GLY A C 1
ATOM 732 O O . GLY A 1 94 ? -10.402 -1.690 14.729 1.00 93.50 94 GLY A O 1
ATOM 733 N N . GLN A 1 95 ? -9.015 0.072 14.878 1.00 97.38 95 GLN A N 1
ATOM 734 C CA . GLN A 1 95 ? -9.040 0.390 13.442 1.00 97.38 95 GLN A CA 1
ATOM 735 C C . GLN A 1 95 ? -7.819 -0.130 12.677 1.00 97.38 95 GLN A C 1
ATOM 737 O O . GLN A 1 95 ? -7.928 -0.341 11.468 1.00 97.38 95 GLN A O 1
ATOM 742 N N . LEU A 1 96 ? -6.692 -0.364 13.358 1.00 98.00 96 LEU A N 1
ATOM 743 C CA . LEU A 1 96 ? -5.476 -0.916 12.760 1.00 98.00 96 LEU A CA 1
ATOM 744 C C . LEU A 1 96 ? -5.525 -2.449 12.722 1.00 98.00 96 LEU A C 1
ATOM 746 O O . LEU A 1 96 ? -5.838 -3.109 13.711 1.00 98.00 96 LEU A O 1
ATOM 750 N N . SER A 1 97 ? -5.207 -3.035 11.573 1.00 98.00 97 SER A N 1
ATOM 751 C CA . SER A 1 97 ? -5.045 -4.480 11.407 1.00 98.00 97 SER A CA 1
ATOM 752 C C . SER A 1 97 ? -3.822 -4.787 10.555 1.00 98.00 97 SER A C 1
ATOM 754 O O . SER A 1 97 ? -3.537 -4.083 9.587 1.00 98.00 97 SER A O 1
ATOM 756 N N . PHE A 1 98 ? -3.121 -5.863 10.894 1.00 96.38 98 PHE A N 1
ATOM 757 C CA . PHE A 1 98 ? -1.982 -6.357 10.129 1.00 96.38 98 PHE A CA 1
ATOM 758 C C . PHE A 1 98 ? -2.389 -7.566 9.289 1.00 96.38 98 PHE A C 1
ATOM 760 O O . PHE A 1 98 ? -3.176 -8.401 9.736 1.00 96.38 98 PHE A O 1
ATOM 767 N N . PHE A 1 99 ? -1.859 -7.656 8.072 1.00 96.12 99 PHE A N 1
ATOM 768 C CA . PHE A 1 99 ? -2.221 -8.695 7.108 1.00 96.12 99 PHE A CA 1
ATOM 769 C C . PHE A 1 99 ? -0.988 -9.150 6.316 1.00 96.12 99 PHE A C 1
ATOM 771 O O . PHE A 1 99 ? -0.379 -8.334 5.625 1.00 96.12 99 PHE A O 1
ATOM 778 N N . ASP A 1 100 ? -0.612 -10.434 6.383 1.00 94.00 100 ASP A N 1
ATOM 779 C CA . ASP A 1 100 ? 0.365 -11.003 5.444 1.00 94.00 100 ASP A CA 1
ATOM 780 C C . ASP A 1 100 ? -0.363 -11.390 4.152 1.00 94.00 100 ASP A C 1
ATOM 782 O O . ASP A 1 100 ? -1.263 -12.228 4.134 1.00 94.00 100 ASP A O 1
ATOM 786 N N . VAL A 1 101 ? 0.054 -10.783 3.042 1.00 91.38 101 VAL A N 1
ATOM 787 C CA . VAL A 1 101 ? -0.525 -10.994 1.707 1.00 91.38 101 VAL A CA 1
ATOM 788 C C . VAL A 1 101 ? -0.487 -12.474 1.288 1.00 91.38 101 VAL A C 1
ATOM 790 O O . VAL A 1 101 ? -1.298 -12.908 0.470 1.00 91.38 101 VAL A O 1
ATOM 793 N N . LYS A 1 102 ? 0.434 -13.271 1.846 1.00 91.06 102 LYS A N 1
ATOM 794 C CA . LYS A 1 102 ? 0.541 -14.714 1.585 1.00 91.06 102 LYS A CA 1
ATOM 795 C C . LYS A 1 102 ? -0.630 -15.522 2.137 1.00 91.06 102 LYS A C 1
ATOM 797 O O . LYS A 1 102 ? -0.870 -16.613 1.625 1.00 91.06 102 LYS A O 1
ATOM 802 N N . ASP A 1 103 ? -1.352 -14.995 3.120 1.00 94.19 103 ASP A N 1
ATOM 803 C CA . ASP A 1 103 ? -2.461 -15.700 3.768 1.00 94.19 103 ASP A CA 1
ATOM 804 C C . ASP A 1 103 ? -3.762 -15.638 2.944 1.00 94.19 103 ASP A C 1
ATOM 806 O O . ASP A 1 103 ? -4.734 -16.334 3.236 1.00 94.19 103 ASP A O 1
ATOM 810 N N . GLY A 1 104 ? -3.788 -14.837 1.875 1.00 95.38 104 GLY A N 1
ATOM 811 C CA . GLY A 1 104 ? -4.877 -14.824 0.904 1.00 95.38 104 GLY A CA 1
ATOM 812 C C . GLY A 1 104 ? -6.170 -14.168 1.407 1.00 95.38 104 GLY A C 1
ATOM 813 O O . GLY A 1 104 ? -6.151 -13.201 2.167 1.00 95.38 104 GLY A O 1
ATOM 814 N N . TRP A 1 105 ? -7.317 -14.651 0.915 1.00 97.94 105 TRP A N 1
ATOM 815 C CA . TRP A 1 105 ? -8.611 -13.984 1.110 1.00 97.94 105 TRP A CA 1
ATOM 816 C C . TRP A 1 105 ? -9.142 -14.047 2.537 1.00 97.94 105 TRP A C 1
ATOM 818 O O . TRP A 1 105 ? -9.737 -13.079 3.000 1.00 97.94 105 TRP A O 1
ATOM 828 N N . GLU A 1 106 ? -8.969 -15.175 3.220 1.00 97.00 106 GLU A N 1
ATOM 829 C CA . GLU A 1 106 ? -9.662 -15.456 4.479 1.00 97.00 106 GLU A CA 1
ATOM 830 C C . GLU A 1 106 ? -9.417 -14.394 5.570 1.00 97.00 106 GLU A C 1
ATOM 832 O O . GLU A 1 106 ? -10.394 -13.793 6.036 1.00 97.00 106 GLU A O 1
ATOM 837 N N . PRO A 1 107 ? -8.167 -14.071 5.958 1.00 97.31 107 PRO A N 1
ATOM 838 C CA . PRO A 1 107 ? -7.933 -13.051 6.980 1.00 97.31 107 PRO A CA 1
ATOM 839 C C . PRO A 1 107 ? -8.314 -11.641 6.514 1.00 97.31 107 PRO A C 1
ATOM 841 O O . PRO A 1 107 ? -8.842 -10.865 7.311 1.00 97.31 107 PRO A O 1
ATOM 844 N N . LEU A 1 108 ? -8.119 -11.309 5.233 1.00 97.19 108 LEU A N 1
ATOM 845 C CA . LEU A 1 108 ? -8.501 -10.004 4.690 1.00 97.19 108 LEU A CA 1
ATOM 846 C C . LEU A 1 108 ? -10.020 -9.797 4.754 1.00 97.19 108 LEU A C 1
ATOM 848 O O . LEU A 1 108 ? -10.499 -8.780 5.260 1.00 97.19 108 LEU A O 1
ATOM 852 N N . CYS A 1 109 ? -10.789 -10.782 4.293 1.00 97.69 109 CYS A N 1
ATOM 853 C CA . CYS A 1 109 ? -12.246 -10.762 4.344 1.00 97.69 109 CYS A CA 1
ATOM 854 C C . CYS A 1 109 ? -12.758 -10.718 5.789 1.00 97.69 109 CYS A C 1
ATOM 856 O O . CYS A 1 109 ? -13.693 -9.969 6.074 1.00 97.69 109 CYS A O 1
ATOM 858 N N . LYS A 1 110 ? -12.103 -11.418 6.724 1.00 97.38 110 LYS A N 1
ATOM 859 C CA . LYS A 1 110 ? -12.412 -11.344 8.160 1.00 97.38 110 LYS A CA 1
ATOM 860 C C . LYS A 1 110 ? -12.224 -9.934 8.726 1.00 97.38 110 LYS A C 1
ATOM 862 O O . LYS A 1 110 ? -13.113 -9.450 9.422 1.00 97.38 110 LYS A O 1
ATOM 867 N N . ILE A 1 111 ? -11.117 -9.256 8.408 1.00 97.00 111 ILE A N 1
ATOM 868 C CA . ILE A 1 111 ? -10.872 -7.861 8.826 1.00 97.00 111 ILE A CA 1
ATOM 869 C C . ILE A 1 111 ? -11.975 -6.939 8.288 1.00 97.00 111 ILE A C 1
ATOM 871 O O . ILE A 1 111 ? -12.475 -6.070 9.007 1.00 97.00 111 ILE A O 1
ATOM 875 N N . LEU A 1 112 ? -12.374 -7.140 7.030 1.00 96.38 112 LEU A N 1
ATOM 876 C CA . LEU A 1 112 ? -13.369 -6.319 6.336 1.00 96.38 112 LEU A CA 1
ATOM 877 C C . LEU A 1 112 ? -14.829 -6.687 6.662 1.00 96.38 112 LEU A C 1
ATOM 879 O O . LEU A 1 112 ? -15.731 -5.940 6.281 1.00 96.38 112 LEU A O 1
ATOM 883 N N . GLY A 1 113 ? -15.078 -7.811 7.341 1.00 96.56 113 GLY A N 1
ATOM 884 C CA . GLY A 1 113 ? -16.427 -8.339 7.569 1.00 96.56 113 GLY A CA 1
ATOM 885 C C . GLY A 1 113 ? -17.142 -8.727 6.269 1.00 96.56 113 GLY A C 1
ATOM 886 O O . GLY A 1 113 ? -18.323 -8.423 6.099 1.00 96.56 113 GLY A O 1
ATOM 887 N N . LYS A 1 114 ? -16.415 -9.322 5.317 1.00 97.06 114 LYS A N 1
ATOM 888 C CA . LYS A 1 114 ? -16.917 -9.750 4.002 1.00 97.06 114 LYS A CA 1
ATOM 889 C C . LYS A 1 114 ? -16.804 -11.262 3.828 1.00 97.06 114 LYS A C 1
ATOM 891 O O . LYS A 1 114 ? -16.046 -11.921 4.532 1.00 97.06 114 LYS A O 1
ATOM 896 N N . GLU A 1 115 ? -17.557 -11.796 2.874 1.00 98.19 115 GLU A N 1
ATOM 897 C CA . GLU A 1 115 ? -17.450 -13.198 2.468 1.00 98.19 115 GLU A CA 1
ATOM 898 C C . GLU A 1 115 ? -16.173 -13.434 1.651 1.00 98.19 115 GLU A C 1
ATOM 900 O O . GLU A 1 115 ? -15.686 -12.542 0.950 1.00 98.19 115 GLU A O 1
ATOM 905 N N . VAL A 1 116 ? -15.613 -14.640 1.756 1.00 98.19 116 VAL A N 1
ATOM 906 C CA . VAL A 1 116 ? -14.473 -15.067 0.937 1.00 98.19 116 VAL A CA 1
ATOM 907 C C . VAL A 1 116 ? -14.977 -15.368 -0.479 1.00 98.19 116 VAL A C 1
ATOM 909 O O . VAL A 1 116 ? -15.885 -16.185 -0.624 1.00 98.19 116 VAL A O 1
ATOM 912 N N . PRO A 1 117 ? -14.426 -14.730 -1.525 1.00 97.56 117 PRO A N 1
ATOM 913 C CA . PRO A 1 117 ? -14.886 -14.950 -2.889 1.00 97.56 117 PRO A CA 1
ATOM 914 C C . PRO A 1 117 ? -14.337 -16.260 -3.476 1.00 97.56 117 PRO A C 1
ATOM 916 O O . PRO A 1 117 ? -13.227 -16.683 -3.151 1.00 97.56 117 PRO A O 1
ATOM 919 N N . ASP A 1 118 ? -15.080 -16.856 -4.412 1.00 96.88 118 ASP A N 1
ATOM 920 C CA . ASP A 1 118 ? -14.665 -18.052 -5.163 1.00 96.88 118 ASP A CA 1
ATOM 921 C C . ASP A 1 118 ? -13.768 -17.686 -6.362 1.00 96.88 118 ASP A C 1
ATOM 923 O O . ASP A 1 118 ? -14.131 -17.818 -7.531 1.00 96.88 118 ASP A O 1
ATOM 927 N N . LEU A 1 119 ? -12.606 -17.100 -6.069 1.00 96.06 119 LEU A N 1
ATOM 928 C CA . LEU A 1 119 ? -11.585 -16.735 -7.054 1.00 96.06 119 LEU A CA 1
ATOM 929 C C . LEU A 1 119 ? -10.192 -16.721 -6.412 1.00 96.06 119 LEU A C 1
ATOM 931 O O . LEU A 1 119 ? -10.060 -16.412 -5.225 1.00 96.06 119 LEU A O 1
ATOM 935 N N . PRO A 1 120 ? -9.124 -17.035 -7.170 1.00 95.19 120 PRO A N 1
ATOM 936 C CA . PRO A 1 120 ? -7.777 -17.077 -6.616 1.00 95.19 120 PRO A CA 1
ATOM 937 C C . PRO A 1 120 ? -7.352 -15.700 -6.100 1.00 95.19 120 PRO A C 1
ATOM 939 O O . PRO A 1 120 ? -7.660 -14.672 -6.707 1.00 95.19 120 PRO A O 1
ATOM 942 N N . PHE A 1 121 ? -6.615 -15.678 -4.989 1.00 95.38 121 PHE A N 1
ATOM 943 C CA . PHE A 1 121 ? -6.071 -14.430 -4.463 1.00 95.38 121 PHE A CA 1
ATOM 944 C C . PHE A 1 121 ? -5.112 -13.798 -5.490 1.00 95.38 121 PHE A C 1
ATOM 946 O O . PHE A 1 121 ? -4.248 -14.499 -6.033 1.00 95.38 121 PHE A O 1
ATOM 953 N N . PRO A 1 122 ? -5.258 -12.499 -5.805 1.00 92.62 122 PRO A N 1
ATOM 954 C CA . PRO A 1 122 ? -4.514 -11.881 -6.889 1.00 92.62 122 PRO A CA 1
ATOM 955 C C . PRO A 1 122 ? -3.015 -11.833 -6.584 1.00 92.62 122 PRO A C 1
ATOM 957 O O . PRO A 1 122 ? -2.585 -11.394 -5.520 1.00 92.62 122 PRO A O 1
ATOM 960 N N . ARG A 1 123 ? -2.202 -12.220 -7.571 1.00 88.75 123 ARG A N 1
ATOM 961 C CA . ARG A 1 123 ? -0.748 -12.035 -7.555 1.00 88.75 123 ARG A CA 1
ATOM 962 C C . ARG A 1 123 ? -0.338 -11.163 -8.733 1.00 88.75 123 ARG A C 1
ATOM 964 O O . ARG A 1 123 ? -0.161 -11.645 -9.848 1.00 88.75 123 ARG A O 1
ATOM 971 N N . ALA A 1 124 ? -0.201 -9.873 -8.462 1.00 79.12 124 ALA A N 1
ATOM 972 C CA . ALA A 1 124 ? 0.263 -8.869 -9.410 1.00 79.12 124 ALA A CA 1
ATOM 973 C C . ALA A 1 124 ? 1.495 -8.150 -8.843 1.00 79.12 124 ALA A C 1
ATOM 975 O O . ALA A 1 124 ? 1.749 -8.214 -7.642 1.00 79.12 124 ALA A O 1
ATOM 976 N N . ASN A 1 125 ? 2.248 -7.457 -9.702 1.00 84.38 125 ASN A N 1
ATOM 977 C CA . ASN A 1 125 ? 3.406 -6.647 -9.297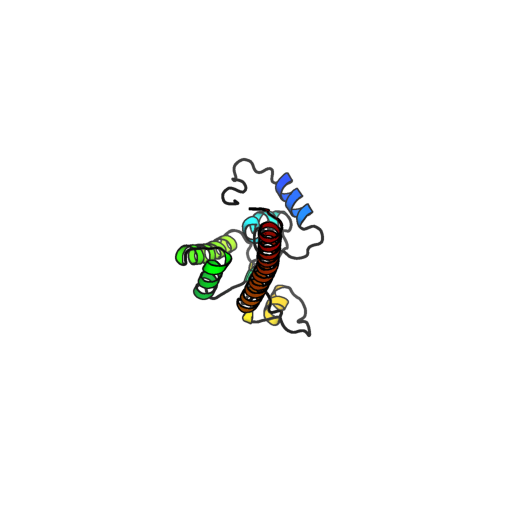 1.00 84.38 125 ASN A CA 1
ATOM 978 C C . ASN A 1 125 ? 4.551 -7.444 -8.629 1.00 84.38 125 ASN A C 1
ATOM 980 O O . ASN A 1 125 ? 5.180 -6.972 -7.684 1.00 84.38 125 ASN A O 1
ATOM 984 N N . ASP A 1 126 ? 4.835 -8.660 -9.110 1.00 82.44 126 ASP A N 1
ATOM 985 C CA . ASP A 1 126 ? 6.016 -9.406 -8.670 1.00 82.44 126 ASP A CA 1
ATOM 986 C C . ASP A 1 126 ? 7.263 -9.089 -9.515 1.00 82.44 126 ASP A C 1
ATOM 988 O O . ASP A 1 126 ? 7.196 -8.474 -10.584 1.00 82.44 126 ASP A O 1
ATOM 992 N N . SER A 1 127 ? 8.439 -9.488 -9.019 1.00 75.25 127 SER A N 1
ATOM 993 C CA . SER A 1 127 ? 9.714 -9.193 -9.685 1.00 75.25 127 SER A CA 1
ATOM 994 C C . SER A 1 127 ? 9.773 -9.738 -11.113 1.00 75.25 127 SER A C 1
ATOM 996 O O . SER A 1 127 ? 10.397 -9.117 -11.970 1.00 75.25 127 SER A O 1
ATOM 998 N N . LYS A 1 128 ? 9.089 -10.856 -11.384 1.00 77.62 128 LYS A N 1
ATOM 999 C CA . LYS A 1 128 ? 9.028 -11.456 -12.716 1.00 77.62 128 LYS A CA 1
ATOM 1000 C C . LYS A 1 128 ? 8.211 -10.586 -13.670 1.00 77.62 128 LYS A C 1
ATOM 1002 O O . LYS A 1 128 ? 8.664 -10.315 -14.778 1.00 77.62 128 LYS A O 1
ATOM 1007 N N . ALA A 1 129 ? 7.058 -10.080 -13.232 1.00 76.44 129 ALA A N 1
ATOM 1008 C CA . ALA A 1 129 ? 6.256 -9.149 -14.024 1.00 76.44 129 ALA A CA 1
ATOM 1009 C C . ALA A 1 129 ? 7.048 -7.880 -14.400 1.00 76.44 129 ALA A C 1
ATOM 1011 O O . ALA A 1 129 ? 6.958 -7.400 -15.534 1.00 76.44 129 ALA A O 1
ATOM 1012 N N . MET A 1 130 ? 7.866 -7.362 -13.477 1.00 77.88 130 MET A N 1
ATOM 1013 C CA . MET A 1 130 ? 8.734 -6.208 -13.738 1.00 77.88 130 MET A CA 1
ATOM 1014 C C . MET A 1 130 ? 9.877 -6.533 -14.705 1.00 77.88 130 MET A C 1
ATOM 1016 O O . MET A 1 130 ? 10.152 -5.744 -15.610 1.00 77.88 130 MET A O 1
ATOM 1020 N N . GLU A 1 131 ? 10.513 -7.696 -14.561 1.00 79.25 131 GLU A N 1
ATOM 1021 C CA . GLU A 1 131 ? 11.560 -8.170 -15.473 1.00 79.25 131 GLU A CA 1
ATOM 1022 C C . GLU A 1 131 ? 11.032 -8.325 -16.907 1.00 79.25 131 GLU A C 1
ATOM 1024 O O . GLU A 1 131 ? 11.636 -7.823 -17.858 1.00 79.25 131 GLU A O 1
ATOM 1029 N N . GLU A 1 132 ? 9.849 -8.919 -17.069 1.00 82.75 132 GLU A N 1
ATOM 1030 C CA . GLU A 1 132 ? 9.191 -9.066 -18.368 1.00 82.75 132 GLU A CA 1
ATOM 1031 C C . GLU A 1 132 ? 8.846 -7.710 -19.002 1.00 82.75 132 GLU A C 1
ATOM 1033 O O . GLU A 1 132 ? 9.031 -7.512 -20.210 1.00 82.75 132 GLU A O 1
ATOM 1038 N N . LEU A 1 133 ? 8.357 -6.750 -18.208 1.00 81.62 133 LEU A N 1
ATOM 1039 C CA . LEU A 1 133 ? 8.088 -5.392 -18.684 1.00 81.62 133 LEU A CA 1
ATOM 1040 C C . LEU A 1 133 ? 9.382 -4.694 -19.125 1.00 81.62 133 LEU A C 1
ATOM 1042 O O . LEU A 1 133 ? 9.425 -4.111 -20.214 1.00 81.62 133 LEU A O 1
ATOM 1046 N N . ALA A 1 134 ? 10.444 -4.786 -18.324 1.00 83.81 134 ALA A N 1
ATOM 1047 C CA . ALA A 1 134 ? 11.748 -4.216 -18.642 1.00 83.81 134 ALA A CA 1
ATOM 1048 C C . ALA A 1 134 ? 12.312 -4.806 -19.944 1.00 83.81 134 ALA A C 1
ATOM 1050 O O . ALA A 1 134 ? 12.705 -4.055 -20.842 1.00 83.81 134 ALA A O 1
ATOM 1051 N N . GLN A 1 135 ? 12.262 -6.131 -20.107 1.00 87.06 135 GLN A N 1
ATOM 1052 C CA . GLN A 1 135 ? 12.698 -6.816 -21.324 1.00 87.06 135 GLN A CA 1
ATOM 1053 C C . GLN A 1 135 ? 11.915 -6.334 -22.552 1.00 87.06 135 GLN A C 1
ATOM 1055 O O . GLN A 1 135 ? 12.511 -6.006 -23.583 1.00 87.06 135 GLN A O 1
ATOM 1060 N N . LYS A 1 136 ? 10.584 -6.214 -22.448 1.00 87.56 136 LYS A N 1
ATOM 1061 C CA . LYS A 1 136 ? 9.737 -5.689 -23.533 1.00 87.56 136 LYS A CA 1
ATOM 1062 C C . LYS A 1 136 ? 10.126 -4.261 -23.916 1.00 87.56 136 LYS A C 1
ATOM 1064 O O . LYS A 1 136 ? 10.224 -3.953 -25.108 1.00 87.56 136 LYS A O 1
ATOM 1069 N N . ILE A 1 137 ? 10.379 -3.394 -22.934 1.00 91.12 137 ILE A N 1
ATOM 1070 C CA . ILE A 1 137 ? 10.812 -2.009 -23.170 1.00 91.12 137 ILE A CA 1
ATOM 1071 C C . ILE A 1 137 ? 12.169 -1.983 -23.883 1.00 91.12 137 ILE A C 1
ATOM 1073 O O . ILE A 1 137 ? 12.311 -1.273 -24.884 1.00 91.12 137 ILE A O 1
ATOM 1077 N N . VAL A 1 138 ? 13.146 -2.765 -23.419 1.00 93.62 138 VAL A N 1
ATOM 1078 C CA . VAL A 1 138 ? 14.488 -2.848 -24.019 1.00 93.62 138 VAL A CA 1
ATOM 1079 C C . VAL A 1 138 ? 14.406 -3.319 -25.468 1.00 93.62 138 VAL A C 1
ATOM 1081 O O . VAL A 1 138 ? 14.904 -2.632 -26.360 1.00 93.62 138 VAL A O 1
ATOM 1084 N N . VAL A 1 139 ? 13.703 -4.420 -25.742 1.00 92.81 139 VAL A N 1
ATOM 1085 C CA . VAL A 1 139 ? 13.548 -4.953 -27.105 1.00 92.81 139 VAL A CA 1
ATOM 1086 C C . VAL A 1 139 ? 12.859 -3.941 -28.023 1.00 92.81 139 VAL A C 1
ATOM 1088 O O . VAL A 1 139 ? 13.304 -3.734 -29.153 1.00 92.81 139 VAL A O 1
ATOM 1091 N N . LYS A 1 140 ? 11.804 -3.260 -27.556 1.00 91.56 140 LYS A N 1
ATOM 1092 C CA . LYS A 1 140 ? 11.112 -2.225 -28.343 1.00 91.56 140 LYS A CA 1
ATOM 1093 C C . LYS A 1 140 ? 12.038 -1.051 -28.670 1.00 91.56 140 LYS A C 1
ATOM 1095 O O . LYS A 1 140 ? 12.016 -0.554 -29.796 1.00 91.56 140 LYS A O 1
ATOM 1100 N N . ARG A 1 141 ? 12.871 -0.624 -27.714 1.00 93.44 141 ARG A N 1
ATOM 1101 C CA . ARG A 1 141 ? 13.874 0.432 -27.923 1.00 93.44 141 ARG A CA 1
ATOM 1102 C C . ARG A 1 141 ? 14.944 -0.001 -28.924 1.00 93.44 141 ARG A C 1
ATOM 1104 O O . ARG A 1 141 ? 15.210 0.758 -29.851 1.00 93.44 141 ARG A O 1
ATOM 1111 N N . LEU A 1 142 ? 15.492 -1.208 -28.787 1.00 96.44 142 LEU A N 1
ATOM 1112 C CA . LEU A 1 142 ? 16.493 -1.754 -29.710 1.00 96.44 142 LEU A CA 1
ATOM 1113 C C . LEU A 1 142 ? 15.951 -1.855 -31.138 1.00 96.44 142 LEU A C 1
ATOM 1115 O O . LEU A 1 142 ? 16.603 -1.390 -32.067 1.00 96.44 142 LEU A O 1
ATOM 1119 N N . LYS A 1 143 ? 14.724 -2.362 -31.316 1.00 95.12 143 LYS A N 1
ATOM 1120 C CA . LYS A 1 143 ? 14.060 -2.400 -32.630 1.00 95.12 143 LYS A CA 1
ATOM 1121 C C . LYS A 1 143 ? 13.912 -1.003 -33.234 1.00 95.12 143 LYS A C 1
ATOM 1123 O O . LYS A 1 143 ? 14.230 -0.813 -34.404 1.00 95.12 143 LYS A O 1
ATOM 1128 N N . ARG A 1 144 ? 13.471 -0.016 -32.442 1.00 94.81 144 ARG A N 1
ATOM 1129 C CA . ARG A 1 144 ? 13.318 1.371 -32.914 1.00 94.81 144 ARG A CA 1
ATOM 1130 C C . ARG A 1 144 ? 14.650 1.965 -33.373 1.00 94.81 144 ARG A C 1
ATOM 1132 O O . ARG A 1 144 ? 14.704 2.566 -34.440 1.00 94.81 144 ARG A O 1
ATOM 1139 N N . TRP A 1 145 ? 15.712 1.775 -32.595 1.00 95.44 145 TRP A N 1
ATOM 1140 C CA . TRP A 1 145 ? 17.051 2.243 -32.959 1.00 95.44 145 TRP A CA 1
ATOM 1141 C C . TRP A 1 145 ? 17.619 1.516 -34.178 1.00 95.44 145 TRP A C 1
ATOM 1143 O O . TRP A 1 145 ? 18.212 2.168 -35.031 1.00 95.44 145 TRP A O 1
ATOM 1153 N N . GLY A 1 146 ? 17.373 0.212 -34.316 1.00 95.88 146 GLY A N 1
ATOM 1154 C CA . GLY A 1 146 ? 17.778 -0.554 -35.496 1.00 95.88 146 GLY A CA 1
ATOM 1155 C C . GLY A 1 146 ? 17.205 0.016 -36.796 1.00 95.88 146 GLY A C 1
ATOM 1156 O O . GLY A 1 146 ? 17.942 0.183 -37.763 1.00 95.88 146 GLY A O 1
ATOM 1157 N N . VAL A 1 147 ? 15.923 0.399 -36.803 1.00 95.88 147 VAL A N 1
ATOM 1158 C CA . VAL A 1 147 ? 15.283 1.039 -37.969 1.00 95.88 147 VAL A CA 1
ATOM 1159 C C . VAL A 1 147 ? 15.920 2.395 -38.293 1.00 95.88 147 VAL A C 1
ATOM 1161 O O . VAL A 1 147 ? 16.187 2.678 -39.458 1.00 95.88 147 VAL A O 1
ATOM 1164 N N . ILE A 1 148 ? 16.203 3.217 -37.277 1.00 94.62 148 ILE A N 1
ATOM 1165 C CA . ILE A 1 148 ? 16.841 4.533 -37.462 1.00 94.62 148 ILE A CA 1
ATOM 1166 C C . ILE A 1 148 ? 18.244 4.375 -38.059 1.00 94.62 148 ILE A C 1
ATOM 1168 O O . ILE A 1 148 ? 18.567 5.031 -39.047 1.00 94.62 148 ILE A O 1
ATOM 1172 N N . VAL A 1 149 ? 19.064 3.486 -37.493 1.00 96.62 149 V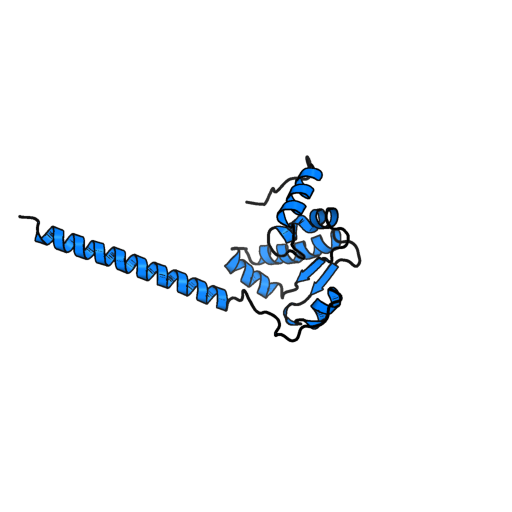AL A N 1
ATOM 1173 C CA . VAL A 1 149 ? 20.434 3.237 -37.968 1.00 96.62 149 VAL A CA 1
ATOM 1174 C C . VAL A 1 149 ? 20.426 2.690 -39.394 1.00 96.62 149 VAL A C 1
ATOM 1176 O O . VAL A 1 149 ? 21.195 3.164 -40.226 1.00 96.62 149 VAL A O 1
ATOM 1179 N N . ALA A 1 150 ? 19.529 1.750 -39.707 1.00 95.19 150 ALA A N 1
ATOM 1180 C CA . ALA A 1 150 ? 19.388 1.220 -41.060 1.00 95.19 150 ALA A CA 1
ATOM 1181 C C . ALA A 1 150 ? 18.994 2.314 -42.067 1.00 95.19 150 ALA A C 1
ATOM 1183 O O . ALA A 1 150 ? 19.602 2.414 -43.130 1.00 95.19 150 ALA A O 1
ATOM 1184 N N . GLY A 1 151 ? 18.029 3.173 -41.722 1.00 94.38 151 GLY A N 1
ATOM 1185 C CA . GLY A 1 151 ? 17.618 4.293 -42.571 1.00 94.38 151 GLY A CA 1
ATOM 1186 C C . GLY A 1 151 ? 18.747 5.297 -42.823 1.00 94.38 151 GLY A C 1
ATOM 1187 O O . GLY A 1 151 ? 18.962 5.702 -43.964 1.00 94.38 151 GLY A O 1
ATOM 1188 N N . LEU A 1 152 ? 19.514 5.648 -41.785 1.00 95.25 152 LEU A N 1
ATOM 1189 C CA . LEU A 1 152 ? 20.688 6.518 -41.914 1.00 95.25 152 LEU A CA 1
ATOM 1190 C C . LEU A 1 152 ? 21.770 5.887 -42.795 1.00 95.25 152 LEU A C 1
ATOM 1192 O O . LEU A 1 152 ? 22.315 6.567 -43.659 1.00 95.25 152 LEU A O 1
ATOM 1196 N N . ALA A 1 153 ? 22.049 4.594 -42.623 1.00 94.88 153 ALA A N 1
ATOM 1197 C CA . ALA A 1 153 ? 23.024 3.880 -43.442 1.00 94.88 153 ALA A CA 1
ATOM 1198 C C . ALA A 1 153 ? 22.623 3.869 -44.927 1.00 94.88 153 ALA A C 1
ATOM 1200 O O . ALA A 1 153 ? 23.458 4.143 -45.788 1.00 94.88 153 ALA A O 1
ATOM 1201 N N . VAL A 1 154 ? 21.341 3.626 -45.230 1.00 96.44 154 VAL A N 1
ATOM 1202 C CA . VAL A 1 154 ? 20.802 3.713 -46.598 1.00 96.44 154 VAL A CA 1
ATOM 1203 C C . VAL A 1 154 ? 20.934 5.137 -47.145 1.00 96.44 154 VAL A C 1
ATOM 1205 O O . VAL A 1 154 ? 21.395 5.312 -48.270 1.00 96.44 154 VAL A O 1
ATOM 1208 N N . GLY A 1 155 ? 20.592 6.155 -46.352 1.00 93.06 155 GLY A N 1
ATOM 1209 C CA . GLY A 1 155 ? 20.728 7.560 -46.744 1.00 93.06 155 GLY A CA 1
ATOM 1210 C C . GLY A 1 155 ? 22.173 7.955 -47.066 1.00 93.06 155 GLY A C 1
ATOM 1211 O O . GLY A 1 155 ? 22.424 8.552 -48.111 1.00 93.06 155 GLY A O 1
ATOM 1212 N N . ILE A 1 156 ? 23.130 7.562 -46.219 1.00 94.94 156 ILE A N 1
ATOM 1213 C CA . ILE A 1 156 ? 24.567 7.794 -46.438 1.00 94.94 156 ILE A CA 1
ATOM 1214 C C . ILE A 1 156 ? 25.038 7.077 -47.706 1.00 94.94 156 ILE A C 1
ATOM 1216 O O . ILE A 1 156 ? 25.710 7.683 -48.536 1.00 94.94 156 ILE A O 1
ATOM 1220 N N . ALA A 1 157 ? 24.664 5.808 -47.893 1.00 92.56 157 ALA A N 1
ATOM 1221 C CA . ALA A 1 157 ? 25.049 5.042 -49.076 1.00 92.56 157 ALA A CA 1
ATOM 1222 C C . ALA A 1 157 ? 24.516 5.672 -50.374 1.00 92.56 157 ALA A C 1
ATOM 1224 O O . ALA A 1 157 ? 25.237 5.738 -51.369 1.00 92.56 157 ALA A O 1
ATOM 1225 N N . LEU A 1 158 ? 23.274 6.167 -50.363 1.00 92.94 158 LEU A N 1
ATOM 1226 C CA . LEU A 1 158 ? 22.693 6.882 -51.500 1.00 92.94 158 LEU A CA 1
ATOM 1227 C C . LEU A 1 158 ? 23.422 8.206 -51.759 1.00 92.94 158 LEU A C 1
ATOM 1229 O O . LEU A 1 158 ? 23.788 8.462 -52.902 1.00 92.94 158 LEU A O 1
ATOM 1233 N N . PHE A 1 159 ? 23.706 8.994 -50.718 1.00 91.00 159 PHE A N 1
ATOM 1234 C CA . PHE A 1 159 ? 24.440 10.259 -50.834 1.00 91.00 159 PHE A CA 1
ATOM 1235 C C . PHE A 1 159 ? 25.847 10.071 -51.420 1.00 91.00 159 PHE A C 1
ATOM 1237 O O . PHE A 1 159 ? 26.234 10.789 -52.345 1.00 91.00 159 PHE A O 1
ATOM 1244 N N . LEU A 1 160 ? 26.591 9.068 -50.938 1.00 91.50 160 LEU A N 1
ATOM 1245 C CA . LEU A 1 160 ? 27.922 8.727 -51.452 1.00 91.50 160 LEU A CA 1
ATOM 1246 C C . LEU A 1 160 ? 27.877 8.235 -52.905 1.00 91.50 160 LEU A C 1
ATOM 1248 O O . LEU A 1 160 ? 28.823 8.459 -53.650 1.00 91.50 160 LEU A O 1
ATOM 1252 N N . ARG A 1 161 ? 26.780 7.594 -53.329 1.00 89.31 161 ARG A N 1
ATOM 1253 C CA . ARG A 1 161 ? 26.593 7.124 -54.710 1.00 89.31 161 ARG A CA 1
ATOM 1254 C C . ARG A 1 161 ? 26.249 8.250 -55.689 1.00 89.31 161 ARG A C 1
ATOM 1256 O O . ARG A 1 161 ? 26.583 8.137 -56.864 1.00 89.31 161 ARG A O 1
ATOM 1263 N N . THR A 1 162 ? 25.545 9.288 -55.241 1.00 88.19 162 THR A N 1
ATOM 1264 C CA . THR A 1 162 ? 25.080 10.394 -56.100 1.00 88.19 162 THR A CA 1
ATOM 1265 C C . THR A 1 162 ? 26.002 11.611 -56.107 1.00 88.19 162 THR A C 1
ATOM 1267 O O . THR A 1 162 ? 25.794 12.506 -56.921 1.00 88.19 162 THR A O 1
ATOM 1270 N N . SER A 1 163 ? 26.988 11.676 -55.210 1.00 70.19 163 SER A N 1
ATOM 1271 C CA . SER A 1 163 ? 27.947 12.785 -55.153 1.00 70.19 163 SER A CA 1
ATOM 1272 C C . SER A 1 163 ? 29.020 12.627 -56.243 1.00 70.19 163 SER A C 1
ATOM 1274 O O . SER A 1 163 ? 29.727 11.619 -56.231 1.00 70.19 163 SER A O 1
ATOM 1276 N N . PRO A 1 164 ? 29.155 13.574 -57.192 1.00 70.38 164 PRO A N 1
ATOM 1277 C CA . PRO A 1 164 ? 30.245 13.552 -58.162 1.00 70.38 164 PRO A CA 1
ATOM 1278 C C . PRO A 1 164 ? 31.570 13.926 -57.474 1.00 70.38 164 PRO A C 1
ATOM 1280 O O . PRO A 1 164 ? 31.586 14.813 -56.619 1.00 70.38 164 PRO A O 1
ATOM 1283 N N . ILE A 1 165 ? 32.649 13.220 -57.833 1.00 62.91 165 ILE A N 1
ATOM 1284 C CA . ILE A 1 165 ? 34.039 13.547 -57.458 1.00 62.91 165 ILE A CA 1
ATOM 1285 C C . ILE A 1 165 ? 34.512 14.743 -58.284 1.00 62.91 165 ILE A C 1
ATOM 1287 O O . ILE A 1 165 ? 34.224 14.742 -59.504 1.00 62.91 165 ILE A O 1
#

Organism: NCBI:txid749634